Protein AF-A0AAU9K5T8-F1 (afdb_monomer_lite)

Foldseek 3Di:
DPVVVVVVVVVVVVVVVVVVVVVVVVVVVVVVVVVVVVVVVPPPPPDQDDQDALLNQQLVVQVVVQCVDPVRVPPDPVVSSVVSVVVVVVDDPVVSVVSRVVSVVSVVVVCVVCVPSPPCPVPPVVVVVVPPPPDDDDDPPDPPPPPPPDPDDDDDDDDDDDDDDDDD

pLDDT: mean 78.13, std 18.04, range [47.38, 98.44]

Sequence (168 aa):
MENGSISMMVELLQLTSKFFNDAAELIIQRRADSSIYLKNKKRRKIKTKRHKSGYQVFLKEKMSELKKIPEYSNSKMSTLSSLVSQEWSKVGEQEKEMYKQRAEKLKQEAEMQDPGGSKIEHSTSLLQLLEDNDTIEENSSENEKLVKIEANKDSSENGDQFIKEESD

InterPro domains:
  IPR009071 High mobility group box domain [PF00505] (48-113)
  IPR009071 High mobility group box domain [PS50118] (48-118)
  IPR009071 High mobility group box domain [SM00398] (47-119)
  IPR036910 High mobility group box domain superfamily [G3DSA:1.10.30.10] (36-123)
  IPR036910 High mobility group box domain superfamily [SSF47095] (49-112)

Organism: NCBI:txid1481888

Secondary structure (DSSP, 8-state):
--HHHHHHHHHHHHHHHHHHHHHHHHHHHHHHHHHHHHHHTT----PPPPPPPHHHHHHHHHHHHHHHSHHHHTS-HHHHHHHHHHHHHHS-HHHHHHHHHHHHHHHHHHHHH-TTTT---TTSHHHHTTSSTT------SSTTS-SSS-S-----------------

Structure (mmCIF, N/CA/C/O backbone):
data_AF-A0AAU9K5T8-F1
#
_entry.id   AF-A0AAU9K5T8-F1
#
loop_
_atom_site.group_PDB
_atom_site.id
_atom_site.type_symbol
_atom_site.label_atom_id
_atom_site.label_alt_id
_atom_site.label_comp_id
_atom_site.label_asym_id
_atom_site.label_entity_id
_atom_site.label_seq_id
_atom_site.pdbx_PDB_ins_code
_atom_site.Cartn_x
_atom_site.Cartn_y
_atom_site.Cartn_z
_atom_site.occupancy
_atom_site.B_iso_or_equiv
_atom_site.auth_seq_id
_atom_site.auth_comp_id
_atom_site.auth_asym_id
_atom_site.auth_atom_id
_atom_site.pdbx_PDB_model_num
ATOM 1 N N . MET A 1 1 ? 63.296 -7.562 -54.527 1.00 61.66 1 MET A N 1
ATOM 2 C CA . MET A 1 1 ? 62.504 -8.336 -53.541 1.00 61.66 1 MET A CA 1
ATOM 3 C C . MET A 1 1 ? 61.510 -7.451 -52.768 1.00 61.66 1 MET A C 1
ATOM 5 O O . MET A 1 1 ? 61.083 -7.825 -51.687 1.00 61.66 1 MET A O 1
ATOM 9 N N . GLU A 1 2 ? 61.077 -6.307 -53.310 1.00 70.12 2 GLU A N 1
ATOM 10 C CA . GLU A 1 2 ? 60.316 -5.306 -52.534 1.00 70.12 2 GLU A CA 1
ATOM 11 C C . GLU A 1 2 ? 58.787 -5.481 -52.617 1.00 70.12 2 GLU A C 1
ATOM 13 O O . GLU A 1 2 ? 58.072 -5.142 -51.678 1.00 70.12 2 GLU A O 1
ATOM 18 N N . ASN A 1 3 ? 58.278 -6.121 -53.677 1.00 78.62 3 ASN A N 1
ATOM 19 C CA . ASN A 1 3 ? 56.833 -6.285 -53.902 1.00 78.62 3 ASN A CA 1
ATOM 20 C C . ASN A 1 3 ? 56.135 -7.185 -52.861 1.00 78.62 3 ASN A C 1
ATOM 22 O O . ASN A 1 3 ? 54.938 -7.039 -52.628 1.00 78.62 3 ASN A O 1
ATOM 26 N N . GLY A 1 4 ? 56.869 -8.094 -52.208 1.00 82.81 4 GLY A N 1
ATOM 27 C CA . GLY A 1 4 ? 56.300 -8.994 -51.196 1.00 82.81 4 GLY A CA 1
ATOM 28 C C . GLY A 1 4 ? 55.928 -8.290 -49.886 1.00 82.81 4 GLY A C 1
ATOM 29 O O . GLY A 1 4 ? 54.967 -8.680 -49.229 1.00 82.81 4 GLY A O 1
ATOM 30 N N . SER A 1 5 ? 56.646 -7.221 -49.529 1.00 86.25 5 SER A N 1
ATOM 31 C CA . SER A 1 5 ? 56.412 -6.479 -48.281 1.00 86.25 5 SER A CA 1
ATOM 32 C C . SER A 1 5 ? 55.106 -5.676 -48.330 1.00 86.25 5 SER A C 1
ATOM 34 O O . SER A 1 5 ? 54.331 -5.664 -47.375 1.00 86.25 5 SER A O 1
ATOM 36 N N . ILE A 1 6 ? 54.809 -5.072 -49.487 1.00 86.12 6 ILE A N 1
ATOM 37 C CA . ILE A 1 6 ? 53.579 -4.296 -49.699 1.00 86.12 6 ILE A CA 1
ATOM 38 C C . ILE A 1 6 ? 52.349 -5.214 -49.670 1.00 86.12 6 ILE A C 1
ATOM 40 O O . ILE A 1 6 ? 51.351 -4.867 -49.043 1.00 86.12 6 ILE A O 1
ATOM 44 N N . SER A 1 7 ? 52.432 -6.405 -50.277 1.00 88.19 7 SER A N 1
ATOM 45 C CA . SER A 1 7 ? 51.330 -7.381 -50.272 1.00 88.19 7 SER A CA 1
ATOM 46 C C . SER A 1 7 ? 50.958 -7.817 -48.852 1.00 88.19 7 SER A C 1
ATOM 48 O O . SER A 1 7 ? 49.783 -7.794 -48.493 1.00 88.19 7 SER A O 1
ATOM 50 N N . MET A 1 8 ? 51.954 -8.125 -48.012 1.00 86.88 8 MET A N 1
ATOM 51 C CA . MET A 1 8 ? 51.707 -8.515 -46.618 1.00 86.88 8 MET A CA 1
ATOM 52 C C . MET A 1 8 ? 51.077 -7.385 -45.795 1.00 86.88 8 MET A C 1
ATOM 54 O O . MET A 1 8 ? 50.177 -7.641 -45.002 1.00 86.88 8 MET A O 1
ATOM 58 N N . MET A 1 9 ? 51.491 -6.129 -45.999 1.00 87.69 9 MET A N 1
ATOM 59 C CA . MET A 1 9 ? 50.898 -4.974 -45.307 1.00 87.69 9 MET A CA 1
ATOM 60 C C . MET A 1 9 ? 49.429 -4.755 -45.700 1.00 87.69 9 MET A C 1
ATOM 62 O O . MET A 1 9 ? 48.605 -4.429 -44.845 1.00 87.69 9 MET A O 1
ATOM 66 N N . VAL A 1 10 ? 49.082 -4.972 -46.973 1.00 88.88 10 VAL A N 1
ATOM 67 C CA . VAL A 1 10 ? 47.695 -4.871 -47.457 1.00 88.88 10 VAL A CA 1
ATOM 68 C C . VAL A 1 10 ? 46.824 -5.982 -46.864 1.00 88.88 10 VAL A C 1
ATOM 70 O O . VAL A 1 10 ? 45.730 -5.693 -46.382 1.00 88.88 10 VAL A O 1
ATOM 73 N N . GLU A 1 11 ? 47.313 -7.223 -46.817 1.00 87.50 11 GLU A N 1
ATOM 74 C CA . GLU A 1 11 ? 46.598 -8.340 -46.181 1.00 87.50 11 GLU A CA 1
ATOM 75 C C . GLU A 1 11 ? 46.379 -8.103 -44.678 1.00 87.50 11 GLU A C 1
ATOM 77 O O . GLU A 1 11 ? 45.299 -8.376 -44.153 1.00 87.50 11 GLU A O 1
ATOM 82 N N . LEU A 1 12 ? 47.360 -7.518 -43.984 1.00 87.88 12 LEU A N 1
ATOM 83 C CA . LEU A 1 12 ? 47.267 -7.207 -42.553 1.00 87.88 12 LEU A CA 1
ATOM 84 C C . LEU A 1 12 ? 46.252 -6.082 -42.271 1.00 87.88 12 LEU A C 1
ATOM 86 O O . LEU A 1 12 ? 45.494 -6.146 -41.298 1.00 87.88 12 LEU A O 1
ATOM 90 N N . LEU A 1 13 ? 46.165 -5.082 -43.153 1.00 87.62 13 LEU A N 1
ATOM 91 C CA . LEU A 1 13 ? 45.135 -4.037 -43.089 1.00 87.62 13 LEU A CA 1
ATOM 92 C C . LEU A 1 13 ? 43.732 -4.591 -43.373 1.00 87.62 13 LEU A C 1
ATOM 94 O O . LEU A 1 13 ? 42.775 -4.240 -42.682 1.00 87.62 13 LEU A O 1
ATOM 98 N N . GLN A 1 14 ? 43.601 -5.497 -44.343 1.00 88.00 14 GLN A N 1
ATOM 99 C CA . GLN A 1 14 ? 42.327 -6.161 -44.635 1.00 88.00 14 GLN A CA 1
ATOM 100 C C . GLN A 1 14 ? 41.870 -7.046 -43.467 1.00 88.00 14 GLN A C 1
ATOM 102 O O . GLN A 1 14 ? 40.700 -7.009 -43.081 1.00 88.00 14 GLN A O 1
ATOM 107 N N . LEU A 1 15 ? 42.794 -7.794 -42.856 1.00 89.56 15 LEU A N 1
ATOM 108 C CA . LEU A 1 15 ? 42.498 -8.672 -41.726 1.00 89.56 15 LEU A CA 1
ATOM 109 C C . LEU A 1 15 ? 42.079 -7.884 -40.479 1.00 89.56 15 LEU A C 1
ATOM 111 O O . LEU A 1 15 ? 41.106 -8.246 -39.816 1.00 89.56 15 LEU A O 1
ATOM 115 N N . THR A 1 16 ? 42.772 -6.783 -40.180 1.00 87.06 16 THR A N 1
ATOM 116 C CA . THR A 1 16 ? 42.414 -5.918 -39.045 1.00 87.06 16 THR A CA 1
ATOM 117 C C . THR A 1 16 ? 41.079 -5.214 -39.275 1.00 87.06 16 THR A C 1
ATOM 119 O O . THR A 1 16 ? 40.248 -5.206 -38.370 1.00 87.06 16 THR A O 1
ATOM 122 N N . SER A 1 17 ? 40.806 -4.712 -40.487 1.00 86.62 17 SER A N 1
ATOM 123 C CA . SER A 1 17 ? 39.507 -4.113 -40.823 1.00 86.62 17 SER A CA 1
ATOM 124 C C . SER A 1 17 ? 38.348 -5.098 -40.635 1.00 86.62 17 SER A C 1
ATOM 126 O O . SER A 1 17 ? 37.340 -4.743 -40.021 1.00 86.62 17 SER A O 1
ATOM 128 N N . LYS A 1 18 ? 38.510 -6.353 -41.077 1.00 86.44 18 LYS A N 1
ATOM 129 C CA . LYS A 1 18 ? 37.494 -7.395 -40.881 1.00 86.44 18 LYS A CA 1
ATOM 130 C C . LYS A 1 18 ? 37.234 -7.667 -39.396 1.00 86.44 18 LYS A C 1
ATOM 132 O O . LYS A 1 18 ? 36.082 -7.696 -38.979 1.00 86.44 18 LYS A O 1
ATOM 137 N N . PHE A 1 19 ? 38.292 -7.775 -38.589 1.00 89.56 19 PHE A N 1
ATOM 138 C CA . PHE A 1 19 ? 38.164 -7.989 -37.145 1.00 89.56 19 PHE A CA 1
ATOM 139 C C . PHE A 1 19 ? 37.405 -6.851 -36.440 1.00 89.56 19 PHE A C 1
ATOM 141 O O . PHE A 1 19 ? 36.563 -7.109 -35.579 1.00 89.56 19 PHE A O 1
ATOM 148 N N . PHE A 1 20 ? 37.663 -5.592 -36.815 1.00 84.38 20 PHE A N 1
ATOM 149 C CA . PHE A 1 20 ? 36.950 -4.448 -36.238 1.00 84.38 20 PHE A CA 1
ATOM 150 C C . PHE A 1 20 ? 35.466 -4.412 -36.629 1.00 84.38 20 PHE A C 1
ATOM 152 O O . PHE A 1 20 ? 34.631 -4.092 -35.781 1.00 84.38 20 PHE A O 1
ATOM 159 N N . ASN A 1 21 ? 35.128 -4.776 -37.868 1.00 86.12 21 ASN A N 1
ATOM 160 C CA . ASN A 1 21 ? 33.738 -4.828 -38.325 1.00 86.12 21 ASN A CA 1
ATOM 161 C C . ASN A 1 21 ? 32.949 -5.945 -37.621 1.00 86.12 21 ASN A C 1
ATOM 163 O O . ASN A 1 21 ? 31.871 -5.677 -37.089 1.00 86.12 21 ASN A O 1
ATOM 167 N N . ASP A 1 22 ? 33.521 -7.149 -37.508 1.00 85.62 22 ASP A N 1
ATOM 168 C CA . ASP A 1 22 ? 32.887 -8.283 -36.818 1.00 85.62 22 ASP A CA 1
ATOM 169 C C . ASP A 1 22 ? 32.640 -7.967 -35.326 1.00 85.62 22 ASP A C 1
ATOM 171 O O . ASP A 1 22 ? 31.584 -8.273 -34.765 1.00 85.62 22 ASP A O 1
ATOM 175 N N . ALA A 1 23 ? 33.591 -7.289 -34.669 1.00 87.38 23 ALA A N 1
ATOM 176 C CA . ALA A 1 23 ? 33.436 -6.855 -33.280 1.00 87.38 23 ALA A CA 1
ATOM 177 C C . ALA A 1 23 ? 32.338 -5.786 -33.114 1.00 87.38 23 ALA A C 1
ATOM 179 O O . ALA A 1 23 ? 31.591 -5.814 -32.130 1.00 87.38 23 ALA A O 1
ATOM 180 N N . ALA A 1 24 ? 32.218 -4.854 -34.065 1.00 86.06 24 ALA A N 1
ATOM 181 C CA . ALA A 1 24 ? 31.174 -3.834 -34.054 1.00 86.06 24 ALA A CA 1
ATOM 182 C C . ALA A 1 24 ? 29.776 -4.448 -34.246 1.00 86.06 24 ALA A C 1
ATOM 184 O O . ALA A 1 24 ? 28.859 -4.107 -33.492 1.00 86.06 24 ALA A O 1
ATOM 185 N N . GLU A 1 25 ? 29.621 -5.397 -35.176 1.00 82.62 25 GLU A N 1
ATOM 186 C CA . GLU A 1 25 ? 28.361 -6.125 -35.376 1.00 82.62 25 GLU A CA 1
ATOM 187 C C . GLU A 1 25 ? 27.945 -6.894 -34.118 1.00 82.62 25 GLU A C 1
ATOM 189 O O . GLU A 1 25 ? 26.802 -6.769 -33.667 1.00 82.62 25 GLU A O 1
ATOM 194 N N . LEU A 1 26 ? 28.884 -7.588 -33.464 1.00 86.94 26 LEU A N 1
ATOM 195 C CA . LEU A 1 26 ? 28.611 -8.315 -32.222 1.00 86.94 26 LEU A CA 1
ATOM 196 C C . LEU A 1 26 ? 28.105 -7.383 -31.100 1.00 86.94 26 LEU A C 1
ATOM 198 O O . LEU A 1 26 ? 27.200 -7.740 -30.339 1.00 86.94 26 LEU A O 1
ATOM 202 N N . ILE A 1 27 ? 28.662 -6.170 -30.988 1.00 82.25 27 ILE A N 1
ATOM 203 C CA . ILE A 1 27 ? 28.234 -5.168 -29.997 1.00 82.25 27 ILE A CA 1
ATOM 204 C C . ILE A 1 27 ? 26.827 -4.644 -30.314 1.00 82.25 27 ILE A C 1
ATOM 206 O O . ILE A 1 27 ? 26.012 -4.483 -29.397 1.00 82.25 27 ILE A O 1
ATOM 210 N N . ILE A 1 28 ? 26.525 -4.386 -31.589 1.00 80.19 28 ILE A N 1
ATOM 211 C CA . ILE A 1 28 ? 25.204 -3.919 -32.035 1.00 80.19 28 ILE A CA 1
ATOM 212 C C . ILE A 1 28 ? 24.147 -4.996 -31.772 1.00 80.19 28 ILE A C 1
ATOM 214 O O . ILE A 1 28 ? 23.104 -4.701 -31.182 1.00 80.19 28 ILE A O 1
ATOM 218 N N . GLN A 1 29 ? 24.441 -6.252 -32.105 1.00 77.06 29 GLN A N 1
ATOM 219 C CA . GLN A 1 29 ? 23.526 -7.374 -31.917 1.00 77.06 29 GLN A CA 1
ATOM 220 C C . GLN A 1 29 ? 23.244 -7.631 -30.430 1.00 77.06 29 GLN A C 1
ATOM 222 O O . GLN A 1 29 ? 22.090 -7.732 -30.016 1.00 77.06 29 GLN A O 1
ATOM 227 N N . ARG A 1 30 ? 24.273 -7.562 -29.574 1.00 76.12 30 ARG A N 1
ATOM 228 C CA . ARG A 1 30 ? 24.108 -7.700 -28.117 1.00 76.12 30 ARG A CA 1
ATOM 229 C C . ARG A 1 30 ? 23.262 -6.579 -27.501 1.00 76.12 30 ARG A C 1
ATOM 231 O O . ARG A 1 30 ? 22.537 -6.815 -26.530 1.00 76.12 30 ARG A O 1
ATOM 238 N N . ARG A 1 31 ? 23.321 -5.358 -28.050 1.00 70.25 31 ARG A N 1
ATOM 239 C CA . ARG A 1 31 ? 22.440 -4.244 -27.646 1.00 70.25 31 ARG A CA 1
ATOM 240 C C . ARG A 1 31 ? 21.000 -4.455 -28.121 1.00 70.25 31 ARG A C 1
ATOM 242 O O . ARG A 1 31 ? 20.079 -4.178 -27.349 1.00 70.25 31 ARG A O 1
ATOM 249 N N . ALA A 1 32 ? 20.802 -4.966 -29.336 1.00 71.25 32 ALA A N 1
ATOM 250 C CA . ALA A 1 32 ? 19.478 -5.281 -29.871 1.00 71.25 32 ALA A CA 1
ATOM 251 C C . ALA A 1 32 ? 18.781 -6.382 -29.050 1.00 71.25 32 ALA A C 1
ATOM 253 O O . ALA A 1 32 ? 17.654 -6.184 -28.589 1.00 71.25 32 ALA A O 1
ATOM 254 N N . ASP A 1 33 ? 19.485 -7.471 -28.742 1.00 72.00 33 ASP A N 1
ATOM 255 C CA . ASP A 1 33 ? 18.936 -8.597 -27.977 1.00 72.00 33 ASP A CA 1
ATOM 256 C C . ASP A 1 33 ? 18.636 -8.217 -26.519 1.00 72.00 33 ASP A C 1
ATOM 258 O O . ASP A 1 33 ? 17.592 -8.573 -25.964 1.00 72.00 33 ASP A O 1
ATOM 262 N N . SER A 1 34 ? 19.502 -7.403 -25.902 1.00 71.12 34 SER A N 1
ATOM 263 C CA . SER A 1 34 ? 19.264 -6.856 -24.560 1.00 71.12 34 SER A CA 1
ATOM 264 C C . SER A 1 34 ? 18.039 -5.932 -24.529 1.00 71.12 34 SER A C 1
ATOM 266 O O . SER A 1 34 ? 17.221 -6.001 -23.608 1.00 71.12 34 SER A O 1
ATOM 268 N N . SER A 1 35 ? 17.844 -5.115 -25.569 1.00 70.19 35 SER A N 1
ATOM 269 C CA . SER A 1 35 ? 16.665 -4.250 -25.709 1.00 70.19 35 SER A CA 1
ATOM 270 C C . SER A 1 35 ? 15.370 -5.061 -25.820 1.00 70.19 35 SER A C 1
ATOM 272 O O . SER A 1 35 ? 14.380 -4.742 -25.155 1.00 70.19 35 SER A O 1
ATOM 274 N N . ILE A 1 36 ? 15.378 -6.159 -26.584 1.00 61.72 36 ILE A N 1
ATOM 275 C CA . ILE A 1 36 ? 14.226 -7.065 -26.717 1.00 61.72 36 ILE A CA 1
ATOM 276 C C . ILE A 1 36 ? 13.919 -7.755 -25.377 1.00 61.72 36 ILE A C 1
ATOM 278 O O . ILE A 1 36 ? 12.763 -7.780 -24.939 1.00 61.72 36 ILE A O 1
ATOM 282 N N . TYR A 1 37 ? 14.941 -8.232 -24.660 1.00 60.59 37 TYR A N 1
ATOM 283 C CA . TYR A 1 37 ? 14.767 -8.863 -23.348 1.00 60.59 37 TYR A CA 1
ATOM 284 C C . TYR A 1 37 ? 14.208 -7.890 -22.293 1.00 60.59 37 TYR A C 1
ATOM 286 O O . TYR A 1 37 ? 13.316 -8.235 -21.509 1.00 60.59 37 TYR A O 1
ATOM 294 N N . LEU A 1 38 ? 14.666 -6.634 -22.301 1.00 60.09 38 LEU A N 1
ATOM 295 C CA . LEU A 1 38 ? 14.177 -5.596 -21.391 1.00 60.09 38 LEU A CA 1
ATOM 296 C C . LEU A 1 38 ? 12.736 -5.162 -21.699 1.00 60.09 38 LEU A C 1
ATOM 298 O O . LEU A 1 38 ? 11.986 -4.860 -20.765 1.00 60.09 38 LEU A O 1
ATOM 302 N N . LYS A 1 39 ? 12.319 -5.170 -22.971 1.00 59.94 39 LYS A N 1
ATOM 303 C CA . LYS A 1 39 ? 10.934 -4.868 -23.374 1.00 59.94 39 LYS A CA 1
ATOM 304 C C . LYS A 1 39 ? 9.957 -5.956 -22.916 1.00 59.94 39 LYS A C 1
ATOM 306 O O . LYS A 1 39 ? 8.890 -5.635 -22.391 1.00 59.94 39 LYS A O 1
ATOM 311 N N . ASN A 1 40 ? 10.352 -7.226 -22.987 1.00 57.50 40 ASN A N 1
ATOM 312 C CA . ASN A 1 40 ? 9.498 -8.340 -22.561 1.00 57.50 40 ASN A CA 1
ATOM 313 C C . ASN A 1 40 ? 9.376 -8.466 -21.031 1.00 57.50 40 ASN A C 1
ATOM 315 O O . ASN A 1 40 ? 8.330 -8.875 -20.526 1.00 57.50 40 ASN A O 1
ATOM 319 N N . LYS A 1 41 ? 10.378 -8.020 -20.262 1.00 58.22 41 LYS A N 1
ATOM 320 C CA . LYS A 1 41 ? 10.342 -8.045 -18.785 1.00 58.22 41 LYS A CA 1
ATOM 321 C C . LYS A 1 41 ? 9.336 -7.057 -18.162 1.00 58.22 41 LYS A C 1
ATOM 323 O O . LYS A 1 41 ? 8.986 -7.202 -16.989 1.00 58.22 41 LYS A O 1
ATOM 328 N N . LYS A 1 42 ? 8.851 -6.056 -18.911 1.00 57.88 42 LYS A N 1
ATOM 329 C CA . LYS A 1 42 ? 7.967 -4.992 -18.387 1.00 57.88 42 LYS A CA 1
ATOM 330 C C . LYS A 1 42 ? 6.467 -5.262 -18.522 1.00 57.88 42 LYS A C 1
ATOM 332 O O . LYS A 1 42 ? 5.683 -4.522 -17.935 1.00 57.88 42 LYS A O 1
ATOM 337 N N . ARG A 1 43 ? 6.043 -6.349 -19.174 1.00 62.84 43 ARG A N 1
ATOM 338 C CA . ARG A 1 43 ? 4.632 -6.780 -19.167 1.00 62.84 43 ARG A CA 1
ATOM 339 C C . ARG A 1 43 ? 4.294 -7.500 -17.858 1.00 62.84 43 ARG A C 1
ATOM 341 O O . ARG A 1 43 ? 3.955 -8.681 -17.837 1.00 62.84 43 ARG A O 1
ATOM 348 N N . ARG A 1 44 ? 4.411 -6.798 -16.726 1.00 66.38 44 ARG A N 1
ATOM 349 C CA . ARG A 1 44 ? 3.820 -7.281 -15.474 1.00 66.38 44 ARG A CA 1
ATOM 350 C C . ARG A 1 44 ? 2.315 -7.300 -15.701 1.00 66.38 44 ARG A C 1
ATOM 352 O O . ARG A 1 44 ? 1.727 -6.243 -15.897 1.00 66.38 44 ARG A O 1
ATOM 359 N N . LYS A 1 45 ? 1.721 -8.498 -15.709 1.00 71.69 45 LYS A N 1
ATOM 360 C CA . LYS A 1 45 ? 0.265 -8.680 -15.746 1.00 71.69 45 LYS A CA 1
ATOM 361 C C . LYS A 1 45 ? -0.344 -7.704 -14.743 1.00 71.69 45 LYS A C 1
ATOM 363 O O . LYS A 1 45 ? 0.042 -7.738 -13.569 1.00 71.69 45 LYS A O 1
ATOM 368 N N . ILE A 1 46 ? -1.205 -6.806 -15.216 1.00 73.62 46 ILE A N 1
ATOM 369 C CA . ILE A 1 46 ? -1.886 -5.851 -14.348 1.00 73.62 46 ILE A CA 1
ATOM 370 C C . ILE A 1 46 ? -2.687 -6.696 -13.362 1.00 73.62 46 ILE A C 1
ATOM 372 O O . ILE A 1 46 ? -3.579 -7.448 -13.747 1.00 73.62 46 ILE A O 1
ATOM 376 N N . LYS A 1 47 ? -2.276 -6.675 -12.094 1.00 76.25 47 LYS A N 1
ATOM 377 C CA . LYS A 1 47 ? -2.953 -7.444 -11.054 1.00 76.25 47 LYS A CA 1
ATOM 378 C C . LYS A 1 47 ? -4.233 -6.700 -10.712 1.00 76.25 47 LYS A C 1
ATOM 380 O O . LYS A 1 47 ? -4.174 -5.510 -10.400 1.00 76.25 47 LYS A O 1
ATOM 385 N N . THR A 1 48 ? -5.359 -7.404 -10.755 1.00 79.31 48 THR A N 1
ATOM 386 C CA . THR A 1 48 ? -6.628 -6.876 -10.256 1.00 79.31 48 THR A CA 1
ATOM 387 C C . THR A 1 48 ? -6.440 -6.422 -8.809 1.00 79.31 48 THR A C 1
ATOM 389 O O . THR A 1 48 ? -5.747 -7.066 -8.008 1.00 79.31 48 THR A O 1
ATOM 392 N N . LYS A 1 49 ? -6.982 -5.246 -8.482 1.00 86.00 49 LYS A N 1
ATOM 393 C CA . LYS A 1 49 ? -6.910 -4.714 -7.120 1.00 86.00 49 LYS A CA 1
ATOM 394 C C . LYS A 1 49 ? -7.737 -5.638 -6.227 1.00 86.00 49 LYS A C 1
ATOM 396 O O . LYS A 1 49 ? -8.906 -5.875 -6.499 1.00 86.00 49 LYS A O 1
ATOM 401 N N . ARG A 1 50 ? -7.127 -6.178 -5.171 1.00 89.81 50 ARG A N 1
ATOM 402 C CA . ARG A 1 50 ? -7.849 -6.999 -4.190 1.00 89.81 50 ARG A CA 1
ATOM 403 C C . ARG A 1 50 ? -8.848 -6.130 -3.427 1.00 89.81 50 ARG A C 1
ATOM 405 O O . ARG A 1 50 ? -8.521 -4.992 -3.081 1.00 89.81 50 ARG A O 1
ATOM 412 N N . HIS A 1 51 ? -10.021 -6.684 -3.129 1.00 93.19 51 HIS A N 1
ATOM 413 C CA . HIS A 1 51 ? -10.989 -6.036 -2.249 1.00 93.19 51 HIS A CA 1
ATOM 414 C C . HIS A 1 51 ? -10.399 -5.840 -0.853 1.00 93.19 51 HIS A C 1
ATOM 416 O O . HIS A 1 51 ? -9.542 -6.610 -0.405 1.00 93.19 51 HIS A O 1
ATOM 422 N N . LYS A 1 52 ? -10.846 -4.780 -0.179 1.00 95.81 52 LYS A N 1
ATOM 423 C CA . LYS A 1 52 ? -10.350 -4.444 1.151 1.00 95.81 52 LYS A CA 1
ATOM 424 C C . LYS A 1 52 ? -10.989 -5.352 2.193 1.00 95.81 52 LYS A C 1
ATOM 426 O O . LYS A 1 52 ? -12.190 -5.572 2.145 1.00 95.81 52 LYS A O 1
ATOM 431 N N . SER A 1 53 ? -10.198 -5.848 3.139 1.00 98.00 53 SER A N 1
ATOM 432 C CA . SER A 1 53 ? -10.725 -6.546 4.323 1.00 98.00 53 SER A CA 1
ATOM 433 C C . SER A 1 53 ? -11.188 -5.556 5.398 1.00 98.00 53 SER A C 1
ATOM 435 O O . SER A 1 53 ? -10.780 -4.393 5.379 1.00 98.00 53 SER A O 1
ATOM 437 N N . GLY A 1 54 ? -11.975 -6.018 6.378 1.00 98.06 54 GLY A N 1
ATOM 438 C CA . GLY A 1 54 ? -12.415 -5.190 7.514 1.00 98.06 54 GLY A CA 1
ATOM 439 C C . GLY A 1 54 ? -11.254 -4.512 8.247 1.00 98.06 54 GLY A C 1
ATOM 440 O O . GLY A 1 54 ? -11.294 -3.309 8.491 1.00 98.06 54 GLY A O 1
ATOM 441 N N . TYR A 1 55 ? -10.152 -5.237 8.466 1.00 98.31 55 TYR A N 1
ATOM 442 C CA . TYR A 1 55 ? -8.938 -4.665 9.054 1.00 98.31 55 TYR A CA 1
ATOM 443 C C . TYR A 1 55 ? -8.344 -3.525 8.211 1.00 98.31 55 TYR A C 1
ATOM 445 O O . TYR A 1 55 ? -7.885 -2.527 8.753 1.00 98.31 55 TYR A O 1
ATOM 453 N N . GLN A 1 56 ? -8.365 -3.629 6.879 1.00 98.12 56 GLN A N 1
ATOM 454 C CA . GLN A 1 56 ? -7.854 -2.564 6.007 1.00 98.12 56 GLN A CA 1
ATOM 455 C C . GLN A 1 56 ? -8.748 -1.320 6.009 1.00 98.12 56 GLN A C 1
ATOM 457 O O . GLN A 1 56 ? -8.242 -0.214 5.806 1.00 98.12 56 GLN A O 1
ATOM 462 N N . VAL A 1 57 ? -10.055 -1.489 6.227 1.00 98.25 57 VAL A N 1
ATOM 463 C CA . VAL A 1 57 ? -10.987 -0.371 6.430 1.00 98.25 57 VAL A CA 1
ATOM 464 C C . VAL A 1 57 ? -10.668 0.328 7.752 1.00 98.25 57 VAL A C 1
ATOM 466 O O . VAL A 1 57 ? -10.372 1.521 7.732 1.00 98.25 57 VAL A O 1
ATOM 469 N N . PHE A 1 58 ? -10.596 -0.430 8.852 1.00 98.44 58 PHE A N 1
ATOM 470 C CA . PHE A 1 58 ? -10.196 0.073 10.172 1.00 98.44 58 PHE A CA 1
ATOM 471 C C . PHE A 1 58 ? -8.849 0.801 10.128 1.00 98.44 58 PHE A C 1
ATOM 473 O O . PHE A 1 58 ? -8.726 1.936 10.583 1.00 98.44 58 PHE A O 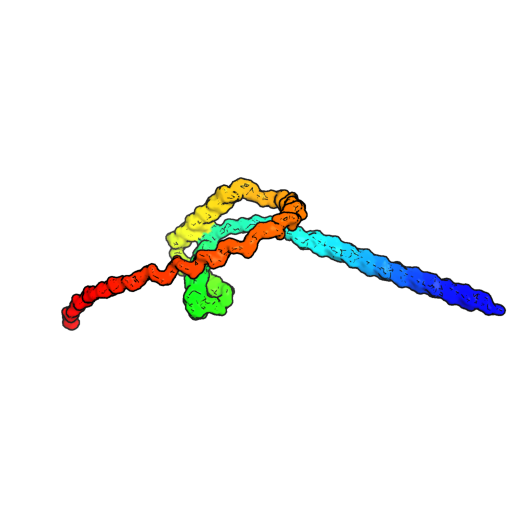1
ATOM 480 N N . LEU A 1 59 ? -7.844 0.185 9.498 1.00 98.00 59 LEU A N 1
ATOM 481 C CA . LEU A 1 59 ? -6.511 0.759 9.386 1.00 98.00 59 LEU A CA 1
ATOM 482 C C . LEU A 1 59 ? -6.528 2.093 8.648 1.00 98.00 59 LEU A C 1
ATOM 484 O O . LEU A 1 59 ? -5.834 3.014 9.061 1.00 98.00 59 LEU A O 1
ATOM 488 N N . LYS A 1 60 ? -7.315 2.229 7.575 1.00 97.62 60 LYS A N 1
ATOM 489 C CA . LYS A 1 60 ? -7.417 3.493 6.835 1.00 97.62 60 LYS A CA 1
ATOM 490 C C . LYS A 1 60 ? -8.030 4.602 7.698 1.00 97.62 60 LYS A C 1
ATOM 492 O O . LYS A 1 60 ? -7.526 5.723 7.657 1.00 97.62 60 LYS A O 1
ATOM 497 N N . GLU A 1 61 ? -9.083 4.289 8.452 1.00 97.75 61 GLU A N 1
ATOM 498 C CA . GLU A 1 61 ? -9.760 5.233 9.352 1.00 97.75 61 GLU A CA 1
ATOM 499 C C . GLU A 1 61 ? -8.810 5.680 10.475 1.00 97.75 61 GLU A C 1
ATOM 501 O O . GLU A 1 61 ? -8.461 6.861 10.551 1.00 97.75 61 GLU A O 1
ATOM 506 N N . LYS A 1 62 ? -8.249 4.734 11.236 1.00 97.94 62 LYS A N 1
ATOM 507 C CA . LYS A 1 62 ? -7.331 5.024 12.349 1.00 97.94 62 LYS A CA 1
ATOM 508 C C . LYS A 1 62 ? -6.038 5.705 11.928 1.00 97.94 62 LYS A C 1
ATOM 510 O O . LYS A 1 62 ? -5.583 6.634 12.586 1.00 97.94 62 LYS A O 1
ATOM 515 N N . MET A 1 63 ? -5.465 5.326 10.787 1.00 96.75 63 MET A N 1
ATOM 516 C CA . MET A 1 63 ? -4.300 6.030 10.244 1.00 96.75 63 MET A CA 1
ATOM 517 C C . MET A 1 63 ? -4.597 7.500 9.949 1.00 96.75 63 MET A C 1
ATOM 519 O O . MET A 1 63 ? -3.718 8.343 10.112 1.00 96.75 63 MET A O 1
ATOM 523 N N . SER A 1 64 ? -5.810 7.815 9.485 1.00 97.00 64 SER A N 1
ATOM 524 C CA . SER A 1 64 ? -6.201 9.199 9.213 1.00 97.00 64 SER A CA 1
ATOM 525 C C . SER A 1 64 ? -6.402 10.006 10.497 1.00 97.00 64 SER A C 1
ATOM 527 O O . SER A 1 64 ? -6.092 11.193 10.506 1.00 97.00 64 SER A O 1
ATOM 529 N N . GLU A 1 65 ? -6.846 9.366 11.580 1.00 97.44 65 GLU A N 1
ATOM 530 C CA . GLU A 1 65 ? -6.948 9.973 12.912 1.00 97.44 65 GLU A CA 1
ATOM 531 C C . GLU A 1 65 ? -5.561 10.241 13.500 1.00 97.44 65 GLU A C 1
ATOM 533 O O . GLU A 1 65 ? -5.257 11.375 13.860 1.00 97.44 65 GLU A O 1
ATOM 538 N N . LEU A 1 66 ? -4.676 9.240 13.495 1.00 97.19 66 LEU A N 1
ATOM 539 C CA . LEU A 1 66 ? -3.322 9.372 14.038 1.00 97.19 66 LEU A CA 1
ATOM 540 C C . LEU A 1 66 ? -2.513 10.452 13.320 1.00 97.19 66 LEU A C 1
ATOM 542 O O . LEU A 1 66 ? -1.808 11.221 13.960 1.00 97.19 66 LEU A O 1
ATOM 546 N N . LYS A 1 67 ? -2.645 10.570 11.996 1.00 96.12 67 LYS A N 1
ATOM 547 C CA . LYS A 1 67 ? -1.942 11.608 11.228 1.00 96.12 67 LYS A CA 1
ATOM 548 C C . LYS A 1 67 ? -2.394 13.035 11.542 1.00 96.12 67 LYS A C 1
ATOM 550 O O . LYS A 1 67 ? -1.639 13.961 11.266 1.00 96.12 67 LYS A O 1
ATOM 555 N N . LYS A 1 68 ? -3.600 13.228 12.088 1.00 97.31 68 LYS A N 1
ATOM 556 C CA . LYS A 1 68 ? -4.075 14.553 12.521 1.00 97.31 68 LYS A CA 1
ATOM 557 C C . LYS A 1 68 ? -3.424 14.992 13.832 1.00 97.31 68 LYS A C 1
ATOM 559 O O . LYS A 1 68 ? -3.379 16.185 14.108 1.00 97.31 68 LYS A O 1
ATOM 564 N N . ILE A 1 69 ? -2.920 14.049 14.625 1.00 97.75 69 ILE A N 1
ATOM 565 C CA . ILE A 1 69 ? -2.253 14.336 15.891 1.00 97.75 69 ILE A CA 1
ATOM 566 C C . ILE A 1 69 ? -0.822 14.819 15.583 1.00 97.75 69 ILE A C 1
ATOM 568 O O . ILE A 1 69 ? -0.064 14.080 14.946 1.00 97.75 69 ILE A O 1
ATOM 572 N N . PRO A 1 70 ? -0.411 16.024 16.030 1.00 97.81 70 PRO A N 1
ATOM 573 C CA . PRO A 1 70 ? 0.909 16.585 15.720 1.00 97.81 70 PRO A CA 1
ATOM 574 C C . PRO A 1 70 ? 2.082 15.676 16.113 1.00 97.81 70 PRO A C 1
ATOM 576 O O . PRO A 1 70 ? 3.067 15.594 15.381 1.00 97.81 70 PRO A O 1
ATOM 579 N N . GLU A 1 71 ? 1.945 14.936 17.215 1.00 97.69 71 GLU A N 1
ATOM 580 C CA . GLU A 1 71 ? 2.939 13.974 17.715 1.00 97.69 71 GLU A CA 1
ATOM 581 C C . GLU A 1 71 ? 3.242 12.855 16.706 1.00 97.69 71 GLU A C 1
ATOM 583 O O . GLU A 1 71 ? 4.385 12.422 16.550 1.00 97.69 71 GLU A O 1
ATOM 588 N N . TYR A 1 72 ? 2.219 12.406 15.978 1.00 96.25 72 TYR A N 1
ATOM 589 C CA . TYR A 1 72 ? 2.296 11.265 15.067 1.00 96.25 72 TYR A CA 1
ATOM 590 C C . TYR A 1 72 ? 2.339 11.671 13.590 1.00 96.25 72 TYR A C 1
ATOM 592 O O . TYR A 1 72 ? 2.641 10.830 12.742 1.00 96.25 72 TYR A O 1
ATOM 600 N N . SER A 1 73 ? 2.104 12.946 13.266 1.00 95.88 73 SER A N 1
ATOM 601 C CA . SER A 1 73 ? 2.076 13.461 11.888 1.00 95.88 73 SER A CA 1
ATOM 602 C C . SER A 1 73 ? 3.372 13.171 11.110 1.00 95.88 73 SER A C 1
ATOM 604 O O . SER A 1 73 ? 3.328 12.736 9.959 1.00 95.88 73 SER A O 1
ATOM 606 N N . ASN A 1 74 ? 4.531 13.290 11.772 1.00 96.75 74 ASN A N 1
ATOM 607 C CA . ASN A 1 74 ? 5.851 13.017 11.180 1.00 96.75 74 ASN A CA 1
ATOM 608 C C . ASN A 1 74 ? 6.349 11.573 11.389 1.00 96.75 74 ASN A C 1
ATOM 610 O O . ASN A 1 74 ? 7.477 11.235 11.017 1.00 96.75 74 ASN A O 1
ATOM 614 N N . SER A 1 75 ? 5.541 10.705 12.001 1.00 97.06 75 SER A N 1
ATOM 615 C CA . SER A 1 75 ? 5.941 9.324 12.270 1.00 97.06 75 SER A CA 1
ATOM 616 C C . SER A 1 75 ? 5.954 8.472 10.999 1.00 97.06 75 SER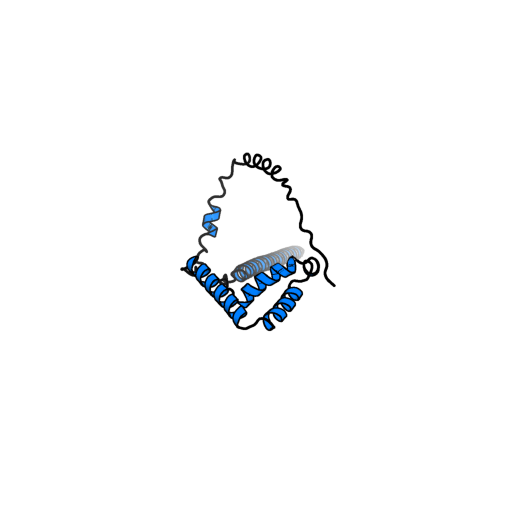 A C 1
ATOM 618 O O . SER A 1 75 ? 5.133 8.619 10.092 1.00 97.06 75 SER A O 1
ATOM 620 N N . LYS A 1 76 ? 6.879 7.505 10.942 1.00 97.75 76 LYS A N 1
ATOM 621 C CA . LYS A 1 76 ? 6.950 6.537 9.837 1.00 97.75 76 LYS A CA 1
ATOM 622 C C . LYS A 1 76 ? 5.677 5.687 9.784 1.00 97.75 76 LYS A C 1
ATOM 624 O O . LYS A 1 76 ? 5.182 5.227 10.812 1.00 97.75 76 LYS A O 1
ATOM 629 N N . MET A 1 77 ? 5.215 5.377 8.570 1.00 96.06 77 MET A N 1
ATOM 630 C CA . MET A 1 77 ? 4.018 4.551 8.343 1.00 96.06 77 MET A CA 1
ATOM 631 C C . MET A 1 77 ? 4.096 3.178 9.037 1.00 96.06 77 MET A C 1
ATOM 633 O O . MET A 1 77 ? 3.087 2.675 9.519 1.00 96.06 77 MET A O 1
ATOM 637 N N . SER A 1 78 ? 5.289 2.580 9.127 1.00 97.25 78 SER A N 1
ATOM 638 C CA . SER A 1 78 ? 5.505 1.309 9.833 1.00 97.25 78 SER A CA 1
ATOM 639 C C . SER A 1 78 ? 5.166 1.400 11.322 1.00 97.25 78 SER A C 1
ATOM 641 O O . SER A 1 78 ? 4.558 0.484 11.868 1.00 97.25 78 SER A O 1
ATOM 643 N N . THR A 1 79 ? 5.523 2.514 11.966 1.00 97.25 79 THR A N 1
ATOM 644 C CA . THR A 1 79 ? 5.263 2.755 13.390 1.00 97.25 79 THR A CA 1
ATOM 645 C C . THR A 1 79 ? 3.768 2.914 13.633 1.00 97.25 79 THR A C 1
ATOM 647 O O . THR A 1 79 ? 3.211 2.230 14.487 1.00 97.25 79 THR A O 1
ATOM 650 N N . LEU A 1 80 ? 3.101 3.730 12.810 1.00 97.69 80 LEU A N 1
ATOM 651 C CA . LEU A 1 80 ? 1.651 3.914 12.885 1.00 97.69 80 LEU A CA 1
ATOM 652 C C . LEU A 1 80 ? 0.903 2.597 12.635 1.00 97.69 80 LEU A C 1
ATOM 654 O O . LEU A 1 80 ? -0.036 2.269 13.349 1.00 97.69 80 LEU A O 1
ATOM 658 N N . SER A 1 81 ? 1.359 1.789 11.672 1.00 97.44 81 SER A N 1
ATOM 659 C CA . SER A 1 81 ? 0.737 0.495 11.372 1.00 97.44 81 SER A CA 1
ATOM 660 C C . SER A 1 81 ? 0.878 -0.495 12.520 1.00 97.44 81 SER A C 1
ATOM 662 O O . SER A 1 81 ? -0.040 -1.282 12.742 1.00 97.44 81 SER A O 1
ATOM 664 N N . SER A 1 82 ? 1.999 -0.468 13.243 1.00 98.25 82 SER A N 1
ATOM 665 C CA . SER A 1 82 ? 2.192 -1.289 14.441 1.00 98.25 82 SER A CA 1
ATOM 666 C C . SER A 1 82 ? 1.217 -0.882 15.549 1.00 98.25 82 SER A C 1
ATOM 668 O O . SER A 1 82 ? 0.530 -1.735 16.107 1.00 98.25 82 SER A O 1
ATOM 670 N N . LEU A 1 83 ? 1.074 0.425 15.794 1.00 98.00 83 LEU A N 1
ATOM 671 C CA . LEU A 1 83 ? 0.162 0.964 16.805 1.00 98.00 83 LEU A CA 1
ATOM 672 C C . LEU A 1 83 ? -1.303 0.603 16.507 1.00 98.00 83 LEU A C 1
ATOM 674 O O . LEU A 1 83 ? -2.001 0.073 17.367 1.00 98.00 83 LEU A O 1
ATOM 678 N N . VAL A 1 84 ? -1.734 0.772 15.256 1.00 98.25 84 VAL A N 1
ATOM 679 C CA . VAL A 1 84 ? -3.079 0.376 14.807 1.00 98.25 84 VAL A CA 1
ATOM 680 C C . VAL A 1 84 ? -3.290 -1.140 14.904 1.00 98.25 84 VAL A C 1
ATOM 682 O O . VAL A 1 84 ? -4.379 -1.588 15.256 1.00 98.25 84 VAL A O 1
ATOM 685 N N . SER A 1 85 ? -2.261 -1.953 14.637 1.00 98.19 85 SER A N 1
ATOM 686 C CA . SER A 1 85 ? -2.353 -3.416 14.791 1.00 98.19 85 SER A CA 1
ATOM 687 C C . SER A 1 85 ? -2.590 -3.814 16.252 1.00 98.19 85 SER A C 1
ATOM 689 O O . SER A 1 85 ? -3.381 -4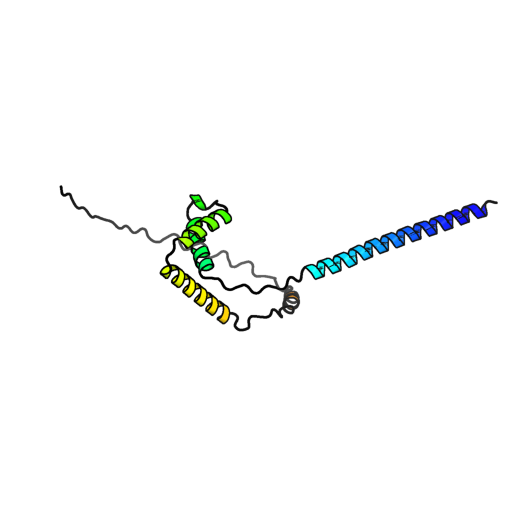.716 16.530 1.00 98.19 85 SER A O 1
ATOM 691 N N . GLN A 1 86 ? -1.933 -3.126 17.192 1.00 98.31 86 GLN A N 1
ATOM 692 C CA . GLN A 1 86 ? -2.158 -3.322 18.625 1.00 98.31 86 GLN A CA 1
ATOM 693 C C . GLN A 1 86 ? -3.566 -2.879 19.034 1.00 98.31 86 GLN A C 1
ATOM 695 O O . GLN A 1 86 ? -4.223 -3.587 19.793 1.00 98.31 86 GLN A O 1
ATOM 700 N N . GLU A 1 87 ? -4.060 -1.757 18.514 1.00 98.00 87 GLU A N 1
ATOM 701 C CA . GLU A 1 87 ? -5.431 -1.300 18.764 1.00 98.00 87 GLU A CA 1
ATOM 702 C C . GLU A 1 87 ? -6.455 -2.322 18.251 1.00 98.00 87 GLU A C 1
ATOM 704 O O . GLU A 1 87 ? -7.319 -2.751 19.007 1.00 98.00 87 GLU A O 1
ATOM 709 N N . TRP A 1 88 ? -6.284 -2.835 17.028 1.00 98.31 88 TRP A N 1
ATOM 710 C CA . TRP A 1 88 ? -7.157 -3.862 16.446 1.00 98.31 88 TRP A CA 1
ATOM 711 C C . TRP A 1 88 ? -7.245 -5.146 17.283 1.00 98.31 88 TRP A C 1
ATOM 713 O O . TRP A 1 88 ? -8.282 -5.811 17.314 1.00 98.31 88 TRP A O 1
ATOM 723 N N . SER A 1 89 ? -6.167 -5.507 17.984 1.00 98.38 89 SER A N 1
ATOM 724 C CA . SER A 1 89 ? -6.173 -6.665 18.885 1.00 98.38 89 SER A CA 1
ATOM 725 C C . SER A 1 89 ? -7.059 -6.458 20.120 1.00 98.38 89 SER A C 1
ATOM 727 O O . SER A 1 89 ? -7.598 -7.430 20.642 1.00 98.38 89 SER A O 1
ATOM 729 N N . LYS A 1 90 ? -7.254 -5.200 20.538 1.00 98.25 90 LYS A N 1
ATOM 730 C CA . LYS A 1 90 ? -8.079 -4.796 21.688 1.00 98.25 90 LYS A CA 1
ATOM 731 C C . LYS A 1 90 ? -9.545 -4.558 21.318 1.00 98.25 90 LYS A C 1
ATOM 733 O O . LYS A 1 90 ? -10.402 -4.624 22.191 1.00 98.25 90 LYS A O 1
ATOM 738 N N . VAL A 1 91 ? -9.824 -4.291 20.041 1.00 97.75 91 VAL A N 1
ATOM 739 C CA . VAL A 1 91 ? -11.183 -4.128 19.504 1.00 97.75 91 VAL A CA 1
ATOM 740 C C . VAL A 1 91 ? -11.985 -5.418 19.720 1.00 97.75 91 VAL A C 1
ATOM 742 O O . VAL A 1 91 ? -11.523 -6.520 19.394 1.00 97.75 91 VAL A O 1
ATOM 745 N N . GLY A 1 92 ? -13.195 -5.280 20.266 1.00 98.38 92 GLY A N 1
ATOM 746 C CA . GLY A 1 92 ? -14.109 -6.394 20.518 1.00 98.38 92 GLY A CA 1
ATOM 747 C C . GLY A 1 92 ? -14.706 -6.978 19.234 1.00 98.38 92 GLY A C 1
ATOM 748 O O . GLY A 1 92 ? -14.715 -6.339 18.183 1.00 98.38 92 GLY A O 1
ATOM 749 N N . GLU A 1 93 ? -15.242 -8.197 19.308 1.00 98.19 93 GLU A N 1
ATOM 750 C CA . GLU A 1 93 ? -15.770 -8.896 18.124 1.00 98.19 93 GLU A CA 1
ATOM 751 C C . GLU A 1 93 ? -16.926 -8.136 17.450 1.00 98.19 93 GLU A C 1
ATOM 753 O O . GLU A 1 93 ? -17.018 -8.101 16.226 1.00 98.19 93 GLU A O 1
ATOM 758 N N . GLN A 1 94 ? -17.766 -7.454 18.238 1.00 97.94 94 GLN A N 1
ATOM 759 C CA . GLN A 1 94 ? -18.883 -6.655 17.722 1.00 97.94 94 GLN A CA 1
ATOM 760 C C . GLN A 1 94 ? -18.409 -5.518 16.804 1.00 97.94 94 GLN A C 1
ATOM 762 O O . GLN A 1 94 ? -18.920 -5.364 15.696 1.00 97.94 94 GLN A O 1
ATOM 767 N N . GLU A 1 95 ? -17.394 -4.757 17.218 1.00 97.88 95 GLU A N 1
ATOM 768 C CA . GLU A 1 95 ? -16.816 -3.698 16.384 1.00 97.88 95 GLU A CA 1
ATOM 769 C C . GLU A 1 95 ? -16.108 -4.278 15.156 1.00 97.88 95 GLU A C 1
ATOM 771 O O . GLU A 1 95 ? -16.248 -3.746 14.052 1.00 97.88 95 GLU A O 1
ATOM 776 N N . LYS A 1 96 ? -15.388 -5.399 15.305 1.00 98.31 96 LYS A N 1
ATOM 777 C CA . LYS A 1 96 ? -14.755 -6.080 14.163 1.00 98.31 96 LYS A CA 1
ATOM 778 C C . LYS A 1 96 ? -15.782 -6.481 13.106 1.00 98.31 96 LYS A C 1
ATOM 780 O O . LYS A 1 96 ? -15.525 -6.288 11.913 1.00 98.31 96 LYS A O 1
ATOM 785 N N . GLU A 1 97 ? -16.949 -6.971 13.524 1.00 98.38 97 GLU A N 1
ATOM 786 C CA . GLU A 1 97 ? -18.040 -7.324 12.615 1.00 98.38 97 GLU A CA 1
ATOM 787 C C . GLU A 1 97 ? -18.598 -6.085 11.894 1.00 98.38 97 GLU A C 1
ATOM 789 O O . GLU A 1 97 ? -18.839 -6.145 10.688 1.00 98.38 97 GLU A O 1
ATOM 794 N N . MET A 1 98 ? -18.687 -4.922 12.553 1.00 98.44 98 MET A N 1
ATOM 795 C CA . MET A 1 98 ? -19.066 -3.669 11.878 1.00 98.44 98 MET A CA 1
ATOM 796 C C . MET A 1 98 ? -18.092 -3.302 10.747 1.00 98.44 98 MET A C 1
ATOM 798 O O . MET A 1 98 ? -18.517 -2.962 9.639 1.00 98.44 98 MET A O 1
ATOM 802 N N . TYR A 1 99 ? -16.778 -3.404 10.978 1.00 98.38 99 TYR A N 1
ATOM 803 C CA . TYR A 1 99 ? -15.781 -3.137 9.931 1.00 98.38 99 TYR A CA 1
ATOM 804 C C . TYR A 1 99 ? -15.824 -4.167 8.801 1.00 98.38 99 TYR A C 1
ATOM 806 O O . TYR A 1 99 ? -15.591 -3.825 7.639 1.00 98.38 99 TYR A O 1
ATOM 814 N N . LYS A 1 100 ? -16.144 -5.423 9.114 1.00 98.31 100 LYS A N 1
ATOM 815 C CA . LYS A 1 100 ? -16.333 -6.484 8.122 1.00 98.31 100 LYS A CA 1
ATOM 816 C C . LYS A 1 100 ? -17.562 -6.229 7.247 1.00 98.31 100 LYS A C 1
ATOM 818 O O . LYS A 1 100 ? -17.450 -6.340 6.029 1.00 98.31 100 LYS A O 1
ATOM 823 N N . GLN A 1 101 ? -18.680 -5.791 7.825 1.00 98.31 101 GLN A N 1
ATOM 824 C CA . GLN A 1 101 ? -19.868 -5.382 7.067 1.00 98.31 101 GLN A CA 1
ATOM 825 C C . GLN A 1 101 ? -19.573 -4.189 6.147 1.00 98.31 101 GLN A C 1
ATOM 827 O O . GLN A 1 101 ? -19.942 -4.209 4.972 1.00 98.31 101 GLN A O 1
ATOM 832 N N . ARG A 1 102 ? -18.834 -3.176 6.631 1.00 98.00 102 ARG A N 1
ATOM 833 C CA . ARG A 1 102 ? -18.373 -2.057 5.786 1.00 98.00 102 ARG A CA 1
ATOM 834 C C . ARG A 1 102 ? -17.487 -2.534 4.634 1.00 98.00 102 ARG A C 1
ATOM 836 O O . ARG A 1 102 ? -17.636 -2.058 3.512 1.00 98.00 102 ARG A O 1
ATOM 843 N N . ALA A 1 103 ? -16.571 -3.466 4.893 1.00 97.81 103 ALA A N 1
ATOM 844 C CA . ALA A 1 103 ? -15.705 -4.032 3.864 1.00 97.81 103 ALA A CA 1
ATOM 845 C C . ALA A 1 103 ? -16.491 -4.804 2.792 1.00 97.81 103 ALA A C 1
ATOM 847 O O . ALA A 1 103 ? -16.197 -4.650 1.607 1.00 97.81 103 ALA A O 1
ATOM 848 N N . GLU A 1 104 ? -17.510 -5.574 3.184 1.00 97.62 104 GLU A N 1
ATOM 849 C CA . GLU A 1 104 ? -18.373 -6.281 2.232 1.00 97.62 104 GLU A CA 1
ATOM 850 C C . GLU A 1 104 ? -19.191 -5.301 1.383 1.00 97.62 104 GLU A C 1
ATOM 852 O O . GLU A 1 104 ? -19.259 -5.455 0.167 1.00 97.62 104 GLU A O 1
ATOM 857 N N . LYS A 1 105 ? -19.722 -4.229 1.986 1.00 97.19 105 LYS A N 1
ATOM 858 C CA . LYS A 1 105 ? -20.413 -3.169 1.239 1.00 97.19 105 LYS A CA 1
ATOM 859 C C . LYS A 1 105 ? -19.495 -2.511 0.202 1.00 97.19 105 LYS A C 1
ATOM 861 O O . LYS A 1 105 ? -19.868 -2.388 -0.958 1.00 97.19 105 LYS A O 1
ATOM 866 N N . LEU A 1 106 ? -18.260 -2.174 0.584 1.00 95.56 106 LEU A N 1
ATOM 867 C CA . LEU A 1 106 ? -17.260 -1.624 -0.343 1.00 95.56 106 LEU A CA 1
ATOM 868 C C . LEU A 1 106 ? -16.885 -2.604 -1.463 1.00 95.56 106 LEU A C 1
ATOM 870 O O . LEU A 1 106 ? -16.535 -2.185 -2.565 1.00 95.56 106 LEU A O 1
ATOM 874 N N . LYS A 1 107 ? -16.912 -3.910 -1.185 1.00 94.06 107 LYS A N 1
ATOM 875 C CA . LYS A 1 107 ? -16.690 -4.945 -2.195 1.00 94.06 107 LYS A CA 1
ATOM 876 C C . LYS A 1 107 ? -17.850 -4.997 -3.191 1.00 94.06 107 LYS A C 1
ATOM 878 O O . LYS A 1 107 ? -17.578 -4.997 -4.386 1.00 94.06 107 LYS A O 1
ATOM 883 N N . GLN A 1 108 ? -19.094 -4.966 -2.714 1.00 94.75 108 GLN A N 1
ATOM 884 C CA . GLN A 1 108 ? -20.288 -4.923 -3.566 1.00 94.75 108 GLN A CA 1
ATOM 885 C C . GLN A 1 108 ? -20.320 -3.660 -4.436 1.00 94.75 108 GLN A C 1
ATOM 887 O O . GLN A 1 108 ? -20.553 -3.752 -5.635 1.00 94.75 108 GLN A O 1
ATOM 892 N N . GLU A 1 109 ? -20.012 -2.492 -3.867 1.00 92.56 109 GLU A N 1
ATOM 893 C CA . GLU A 1 109 ? -19.921 -1.231 -4.619 1.00 92.56 109 GLU A CA 1
ATOM 894 C C . GLU A 1 109 ? -18.850 -1.297 -5.721 1.00 92.56 109 GLU A C 1
ATOM 896 O O . GLU A 1 109 ? -19.078 -0.836 -6.838 1.00 92.56 109 GLU A O 1
ATOM 901 N N . ALA A 1 110 ? -17.696 -1.909 -5.433 1.00 90.25 110 ALA A N 1
ATOM 902 C CA . ALA A 1 110 ? -16.635 -2.094 -6.422 1.00 90.25 110 ALA A CA 1
ATOM 903 C C . ALA A 1 110 ? -17.028 -3.076 -7.539 1.00 90.25 110 ALA A C 1
ATOM 905 O O . ALA A 1 110 ? -16.647 -2.872 -8.687 1.00 90.25 110 ALA A O 1
ATOM 906 N N . GLU A 1 111 ? -17.783 -4.126 -7.213 1.00 89.00 111 GLU A N 1
ATOM 907 C CA . GLU A 1 111 ? -18.285 -5.104 -8.183 1.00 89.00 111 GLU A CA 1
ATOM 908 C C . GLU A 1 111 ? -19.401 -4.518 -9.062 1.00 89.00 111 GLU A C 1
ATOM 910 O O . GLU A 1 111 ? -19.441 -4.787 -10.256 1.00 89.00 111 GLU A O 1
ATOM 915 N N . MET A 1 112 ? -20.254 -3.640 -8.520 1.00 88.19 112 MET A N 1
ATOM 916 C CA . MET A 1 112 ? -21.270 -2.925 -9.307 1.00 88.19 112 MET A CA 1
ATOM 917 C C . MET A 1 112 ? -20.670 -1.896 -10.273 1.00 88.19 112 MET A C 1
ATOM 919 O O . MET A 1 112 ? -21.239 -1.661 -11.336 1.00 88.19 112 MET A O 1
ATOM 923 N N . GLN A 1 113 ? -19.543 -1.270 -9.920 1.00 85.50 113 GLN A N 1
ATOM 924 C CA . GLN A 1 113 ? -18.854 -0.318 -10.802 1.00 85.50 113 GLN A CA 1
ATOM 925 C C . GLN A 1 113 ? -18.047 -0.998 -11.919 1.00 85.50 113 GLN A C 1
ATOM 927 O O . GLN A 1 113 ? -17.783 -0.367 -12.939 1.00 85.50 113 GLN A O 1
ATOM 932 N N . ASP A 1 114 ? -17.670 -2.267 -11.749 1.00 79.94 114 ASP A N 1
ATOM 933 C CA . ASP A 1 114 ? -16.958 -3.065 -12.754 1.00 79.94 114 ASP A CA 1
ATOM 934 C C . ASP A 1 114 ? -17.509 -4.506 -12.784 1.00 79.94 114 ASP A C 1
ATOM 936 O O . ASP A 1 114 ? -16.810 -5.456 -12.414 1.00 79.94 114 ASP A O 1
ATOM 940 N N . PRO A 1 115 ? -18.770 -4.702 -13.229 1.00 65.12 115 PRO A N 1
ATOM 941 C CA . PRO A 1 115 ? -19.414 -6.019 -13.239 1.00 65.12 115 PRO A CA 1
ATOM 942 C C . PRO A 1 115 ? -18.758 -6.982 -14.239 1.00 65.12 115 PRO A C 1
ATOM 944 O O . PRO A 1 115 ? -19.026 -8.181 -14.231 1.00 65.12 115 PRO A O 1
ATOM 947 N N . GLY A 1 116 ? -17.891 -6.462 -15.113 1.00 58.00 116 GLY A N 1
ATOM 948 C CA . GLY A 1 116 ? -17.153 -7.231 -16.105 1.00 58.00 116 GLY A CA 1
ATOM 949 C C . GLY A 1 116 ? -15.796 -7.725 -15.624 1.00 58.00 116 GLY A C 1
ATOM 950 O O . GLY A 1 116 ? -15.124 -8.400 -16.408 1.00 58.00 116 GLY A O 1
ATOM 951 N N . GLY A 1 117 ? -15.383 -7.380 -14.391 1.00 57.09 117 GLY A N 1
ATOM 952 C CA . GLY A 1 117 ? -14.063 -7.683 -13.845 1.00 57.09 117 GLY A CA 1
ATOM 953 C C . GLY A 1 117 ? -13.010 -7.515 -14.920 1.00 57.09 117 GLY A C 1
ATOM 954 O O . GLY A 1 117 ? -12.355 -8.508 -15.236 1.00 57.09 117 GLY A O 1
ATOM 955 N N . SER A 1 118 ? -12.985 -6.330 -15.555 1.00 52.75 118 SER A N 1
ATOM 956 C CA . SER A 1 118 ? -12.396 -6.110 -16.874 1.00 52.75 118 SER A CA 1
ATOM 957 C C . SER A 1 118 ? -11.053 -6.826 -16.957 1.00 52.75 118 SER A C 1
ATOM 959 O O . SER A 1 118 ? -10.023 -6.365 -16.452 1.00 52.75 118 SER A O 1
ATOM 961 N N . LYS A 1 119 ? -11.077 -8.032 -17.548 1.00 56.12 119 LYS A N 1
ATOM 962 C CA . LYS A 1 119 ? -9.898 -8.662 -18.120 1.00 56.12 119 LYS A CA 1
ATOM 963 C C . LYS A 1 119 ? -9.425 -7.591 -19.066 1.00 56.12 119 LYS A C 1
ATOM 965 O O . LYS A 1 119 ? -10.104 -7.314 -20.043 1.00 56.12 119 LYS A O 1
ATOM 970 N N . ILE A 1 120 ? -8.352 -6.914 -18.686 1.00 52.59 120 ILE A N 1
ATOM 971 C CA . ILE A 1 120 ? -7.823 -5.778 -19.417 1.00 52.59 120 ILE A CA 1
ATOM 972 C C . ILE A 1 120 ? -7.383 -6.302 -20.787 1.00 52.59 120 ILE A C 1
ATOM 974 O O . ILE A 1 120 ? -6.235 -6.682 -20.986 1.00 52.59 120 ILE A O 1
ATOM 978 N N . GLU A 1 121 ? -8.330 -6.336 -21.716 1.00 55.53 121 GLU A N 1
ATOM 979 C CA . GLU A 1 121 ? -8.142 -6.348 -23.158 1.00 55.53 121 GLU A CA 1
ATOM 980 C C . GLU A 1 121 ? -8.005 -4.904 -23.668 1.00 55.53 121 GLU A C 1
ATOM 982 O O . GLU A 1 121 ? -7.970 -4.657 -24.865 1.00 55.53 121 GLU A O 1
ATOM 987 N N . HIS A 1 122 ? -7.815 -3.920 -22.778 1.00 47.38 122 HIS A N 1
ATOM 988 C CA . HIS A 1 122 ? -7.400 -2.568 -23.155 1.00 47.38 122 HIS A CA 1
ATOM 989 C C . HIS A 1 122 ? -5.903 -2.491 -23.509 1.00 47.38 122 HIS A C 1
ATOM 991 O O . HIS A 1 122 ? -5.196 -1.585 -23.074 1.00 47.38 122 HIS A O 1
ATOM 997 N N . SER A 1 123 ? -5.403 -3.416 -24.334 1.00 51.66 123 SER A N 1
ATOM 998 C CA . SER A 1 123 ? -4.211 -3.140 -25.150 1.00 51.66 123 SER A CA 1
ATOM 999 C C . SER A 1 123 ? -4.537 -2.291 -26.383 1.00 51.66 123 SER A C 1
ATOM 1001 O O . SER A 1 123 ? -3.620 -1.848 -27.063 1.00 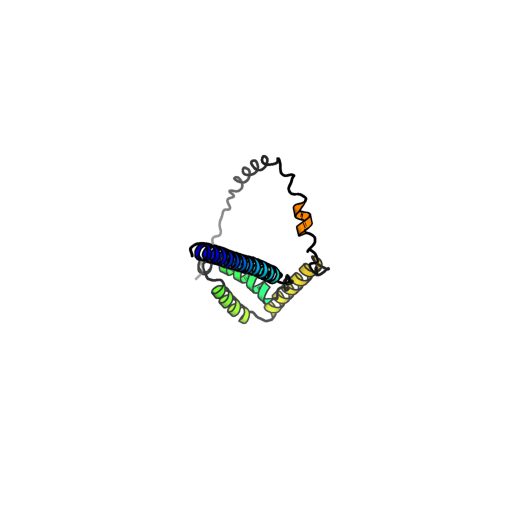51.66 123 SER A O 1
ATOM 1003 N N . THR A 1 124 ? -5.816 -2.037 -26.667 1.00 52.28 124 THR A N 1
ATOM 1004 C CA . THR A 1 124 ? -6.272 -1.240 -27.815 1.00 52.28 124 THR A CA 1
ATOM 1005 C C . THR A 1 124 ? -6.395 0.263 -27.540 1.00 52.28 124 THR A C 1
ATOM 1007 O O . THR A 1 124 ? -6.312 1.042 -28.478 1.00 52.28 124 THR A O 1
ATOM 1010 N N . SER A 1 125 ? -6.487 0.719 -26.283 1.00 51.75 125 SER A N 1
ATOM 1011 C CA . SER A 1 125 ? -6.734 2.151 -25.997 1.00 51.75 125 SER A CA 1
ATOM 1012 C C . SER A 1 125 ? -5.472 3.041 -25.977 1.00 51.75 125 SER A C 1
ATOM 1014 O O . SER A 1 125 ? -5.569 4.263 -26.005 1.00 51.75 125 SER A O 1
ATOM 1016 N N . LEU A 1 126 ? -4.258 2.466 -25.983 1.00 53.56 126 LEU A N 1
ATOM 1017 C CA . LEU A 1 126 ? -3.023 3.270 -26.066 1.00 53.56 126 LEU A CA 1
ATOM 1018 C C . LEU A 1 126 ? -2.684 3.702 -27.507 1.00 53.56 126 LEU A C 1
ATOM 1020 O O . LEU A 1 126 ? -1.936 4.655 -27.688 1.00 53.56 126 LEU A O 1
ATOM 1024 N N . LEU A 1 127 ? -3.216 3.007 -28.520 1.00 54.50 127 LEU A N 1
ATOM 1025 C CA . LEU A 1 127 ? -3.089 3.424 -29.922 1.00 54.50 127 LEU A CA 1
ATOM 1026 C C . LEU A 1 127 ? -4.138 4.483 -30.287 1.00 54.50 127 LEU A C 1
ATOM 1028 O O . LEU A 1 127 ? -3.807 5.412 -31.008 1.00 54.50 127 LEU A O 1
ATOM 1032 N N . GLN A 1 128 ? -5.340 4.414 -29.705 1.00 54.62 128 GLN A N 1
ATOM 1033 C CA . GLN A 1 128 ? -6.395 5.408 -29.941 1.00 54.62 128 GLN A CA 1
ATOM 1034 C C . GLN A 1 128 ? -6.067 6.794 -29.343 1.00 54.62 128 GLN A C 1
ATOM 1036 O O . GLN A 1 128 ? -6.434 7.812 -29.907 1.00 54.62 128 GLN A O 1
ATOM 1041 N N . LEU A 1 129 ? -5.327 6.860 -28.227 1.00 54.41 129 LEU A N 1
ATOM 1042 C CA . LEU A 1 129 ? -4.937 8.128 -27.579 1.00 54.41 129 LEU A CA 1
ATOM 1043 C C . LEU A 1 129 ? -3.770 8.868 -28.263 1.00 54.41 129 LEU A C 1
ATOM 1045 O O . LEU A 1 129 ? -3.381 9.941 -27.805 1.00 54.41 129 LEU A O 1
ATOM 1049 N N . LEU A 1 130 ? -3.188 8.301 -29.324 1.00 56.03 130 LEU A N 1
ATOM 1050 C CA . LEU A 1 130 ? -2.158 8.966 -30.131 1.00 56.03 130 LEU A CA 1
ATOM 1051 C C . LEU A 1 130 ? -2.723 9.640 -31.390 1.00 56.03 130 LEU A C 1
ATOM 1053 O O . LEU A 1 130 ? -1.975 10.362 -32.040 1.00 56.03 130 LEU A O 1
ATOM 1057 N N . GLU A 1 131 ? -4.005 9.447 -31.716 1.00 59.25 131 GLU A N 1
ATOM 1058 C CA . GLU A 1 131 ? -4.630 10.039 -32.911 1.00 59.25 131 GLU A CA 1
ATOM 1059 C C . GLU A 1 131 ? -5.276 11.417 -32.651 1.00 59.25 131 GLU A C 1
ATOM 1061 O O . GLU A 1 131 ? -5.453 12.174 -33.599 1.00 59.25 131 GLU A O 1
ATOM 1066 N N . ASP A 1 132 ? -5.508 11.816 -31.391 1.00 54.06 132 ASP A N 1
ATOM 1067 C CA . ASP A 1 132 ? -6.286 13.033 -31.068 1.00 54.06 132 ASP A CA 1
ATOM 1068 C C . ASP A 1 132 ? -5.471 14.214 -30.479 1.00 54.06 132 ASP A C 1
ATOM 1070 O O . ASP A 1 132 ? -6.049 15.176 -29.975 1.00 54.06 132 ASP A O 1
ATOM 1074 N N . ASN A 1 133 ? -4.132 14.197 -30.530 1.00 52.75 133 ASN A N 1
ATOM 1075 C CA . ASN A 1 133 ? -3.300 15.260 -29.924 1.00 52.75 133 ASN A CA 1
ATOM 1076 C C . ASN A 1 133 ? -2.980 16.474 -30.827 1.00 52.75 133 ASN A C 1
ATOM 1078 O O . ASN A 1 133 ? -2.222 17.341 -30.397 1.00 52.75 133 ASN A O 1
ATOM 1082 N N . ASP A 1 134 ? -3.579 16.597 -32.016 1.00 54.53 134 ASP A N 1
ATOM 1083 C CA . ASP A 1 134 ? -3.343 17.741 -32.922 1.00 54.53 134 ASP A CA 1
ATOM 1084 C C . ASP A 1 134 ? -4.373 18.885 -32.800 1.00 54.53 134 ASP A C 1
ATOM 1086 O O . ASP A 1 134 ? -4.395 19.792 -33.628 1.00 54.53 134 ASP A O 1
ATOM 1090 N N . THR A 1 135 ? -5.201 18.921 -31.746 1.00 58.03 135 THR A N 1
ATOM 1091 C CA . THR A 1 135 ? -6.136 20.051 -31.539 1.00 58.03 135 THR A CA 1
ATOM 1092 C C . THR A 1 135 ? -6.158 20.538 -30.090 1.00 58.03 135 THR A C 1
ATOM 1094 O O . THR A 1 135 ? -7.114 20.325 -29.350 1.00 58.03 135 THR A O 1
ATOM 1097 N N . ILE A 1 136 ? -5.089 21.215 -29.666 1.00 52.00 136 ILE A N 1
ATOM 1098 C CA . ILE A 1 136 ? -5.122 22.106 -28.496 1.00 52.00 136 ILE A CA 1
ATOM 1099 C C . ILE A 1 136 ? -4.521 23.449 -28.919 1.00 52.00 136 ILE A C 1
ATOM 1101 O O . ILE A 1 136 ? -3.389 23.782 -28.580 1.00 52.00 136 ILE A O 1
ATOM 1105 N N . GLU A 1 137 ? -5.297 24.224 -29.672 1.00 58.59 137 GLU A N 1
ATOM 1106 C CA . GLU A 1 137 ? -5.179 25.680 -29.671 1.00 58.59 137 GLU A CA 1
ATOM 1107 C C . GLU A 1 137 ? -6.430 26.265 -29.005 1.00 58.59 137 GLU A C 1
ATOM 1109 O O . GLU A 1 137 ? -7.547 25.818 -29.247 1.00 58.59 137 GLU A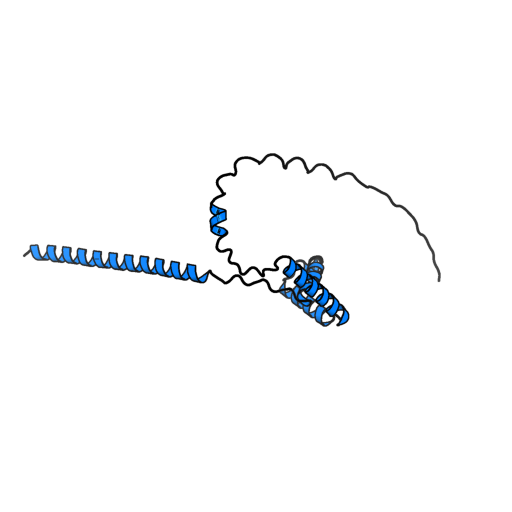 O 1
ATOM 1114 N N . GLU A 1 138 ? -6.181 27.253 -28.144 1.00 58.66 138 GLU A N 1
ATOM 1115 C CA . GLU A 1 138 ? -7.138 28.189 -27.546 1.00 58.66 138 GLU A CA 1
ATOM 1116 C C . GLU A 1 138 ? -8.186 27.623 -26.577 1.00 58.66 138 GLU A C 1
ATOM 1118 O O . GLU A 1 138 ? -9.250 27.178 -26.975 1.00 58.66 138 GLU A O 1
ATOM 1123 N N . ASN A 1 139 ? -7.914 27.740 -25.268 1.00 49.56 139 ASN A N 1
ATOM 1124 C CA . ASN A 1 139 ? -8.888 28.218 -24.264 1.00 49.56 139 ASN A CA 1
ATOM 1125 C C . ASN A 1 139 ? -8.188 28.483 -22.912 1.00 49.56 139 ASN A C 1
ATOM 1127 O O . ASN A 1 139 ? -8.412 27.807 -21.911 1.00 49.56 139 ASN A O 1
ATOM 1131 N N . SER A 1 140 ? -7.299 29.485 -22.890 1.00 51.97 140 SER A N 1
ATOM 1132 C CA . SER A 1 140 ? -6.490 29.889 -21.723 1.00 51.97 140 SER A CA 1
ATOM 1133 C C . SER A 1 140 ? -6.930 31.230 -21.100 1.00 51.97 140 SER A C 1
ATOM 1135 O O . SER A 1 140 ? -6.076 31.989 -20.646 1.00 51.97 140 SER A O 1
ATOM 1137 N N . SER A 1 141 ? -8.227 31.572 -21.068 1.00 53.56 141 SER A N 1
ATOM 1138 C CA . SER A 1 141 ? -8.630 32.926 -20.627 1.00 53.56 141 SER A CA 1
ATOM 1139 C C . SER A 1 141 ? -9.758 33.055 -19.590 1.00 53.56 141 SER A C 1
ATOM 1141 O O . SER A 1 141 ? -10.030 34.185 -19.190 1.00 53.56 141 SER A O 1
ATOM 1143 N N . GLU A 1 142 ? -10.406 31.995 -19.092 1.00 56.34 142 GLU A N 1
ATOM 1144 C CA . GLU A 1 142 ? -11.630 32.201 -18.278 1.00 56.34 142 GLU A CA 1
ATOM 1145 C C . GLU A 1 142 ? -11.545 31.920 -16.767 1.00 56.34 142 GLU A C 1
ATOM 1147 O O . GLU A 1 142 ? -12.454 32.304 -16.033 1.00 56.34 142 GLU A O 1
ATOM 1152 N N . ASN A 1 143 ? -10.447 31.377 -16.232 1.00 47.53 143 ASN A N 1
ATOM 1153 C CA . ASN A 1 143 ? -10.412 30.983 -14.810 1.00 47.53 143 ASN A CA 1
ATOM 1154 C C . ASN A 1 143 ? -9.990 32.078 -13.806 1.00 47.53 143 ASN A C 1
ATOM 1156 O O . ASN A 1 143 ? -9.825 31.787 -12.624 1.00 47.53 143 ASN A O 1
ATOM 1160 N N . GLU A 1 144 ? -9.874 33.347 -14.211 1.00 53.47 144 GLU A N 1
ATOM 1161 C CA . GLU A 1 144 ? -9.447 34.436 -13.308 1.00 53.47 144 GLU A CA 1
ATOM 1162 C C . GLU A 1 144 ? -10.577 35.163 -12.545 1.00 53.47 144 GLU A C 1
ATOM 1164 O O . GLU A 1 144 ? -10.309 36.098 -11.790 1.00 53.47 144 GLU A O 1
ATOM 1169 N N . LYS A 1 145 ? -11.850 34.754 -12.666 1.00 57.41 145 LYS A N 1
ATOM 1170 C CA . LYS A 1 145 ? -12.980 35.514 -12.077 1.00 57.41 145 LYS A CA 1
ATOM 1171 C C . LYS A 1 145 ? -13.620 34.972 -10.792 1.00 57.41 145 LYS A C 1
ATOM 1173 O O . LYS A 1 145 ? -14.551 35.603 -10.300 1.00 57.41 145 LYS A O 1
ATOM 1178 N N . LEU A 1 146 ? -13.130 33.888 -10.186 1.00 49.41 146 LEU A N 1
ATOM 1179 C CA . LEU A 1 146 ? -13.839 33.210 -9.078 1.00 49.41 146 LEU A CA 1
ATOM 1180 C C . LEU A 1 146 ? -13.132 33.208 -7.704 1.00 49.41 146 LEU A C 1
ATOM 1182 O O . LEU A 1 146 ? -13.383 32.330 -6.888 1.00 49.41 146 LEU A O 1
ATOM 1186 N N . VAL A 1 147 ? -12.296 34.210 -7.397 1.00 54.56 147 VAL A N 1
ATOM 1187 C CA . VAL A 1 147 ? -11.613 34.335 -6.077 1.00 54.56 147 VAL A CA 1
ATOM 1188 C C . VAL A 1 147 ? -12.114 35.530 -5.238 1.00 54.56 147 VAL A C 1
ATOM 1190 O O . VAL A 1 147 ? -11.450 35.979 -4.312 1.00 54.56 147 VAL A O 1
ATOM 1193 N N . LYS A 1 148 ? -13.297 36.096 -5.514 1.00 58.09 148 LYS A N 1
ATOM 1194 C CA . LYS A 1 148 ? -13.765 37.302 -4.792 1.00 58.09 148 LYS A CA 1
ATOM 1195 C C . LYS A 1 148 ? -15.204 37.264 -4.285 1.00 58.09 148 LYS A C 1
ATOM 1197 O O . LYS A 1 148 ? -15.876 38.279 -4.370 1.00 58.09 148 LYS A O 1
ATOM 1202 N N . ILE A 1 149 ? -15.686 36.157 -3.722 1.00 56.12 149 ILE A N 1
ATOM 1203 C CA . ILE A 1 149 ? -16.907 36.191 -2.897 1.00 56.12 149 ILE A CA 1
ATOM 1204 C C . ILE A 1 149 ? -16.836 35.083 -1.840 1.00 56.12 149 ILE A C 1
ATOM 1206 O O . ILE A 1 149 ? -17.360 34.015 -2.090 1.00 56.12 149 ILE A O 1
ATOM 1210 N N . GLU A 1 150 ? -16.160 35.295 -0.705 1.00 52.62 150 GLU A N 1
ATOM 1211 C CA . GLU A 1 150 ? -16.448 34.575 0.564 1.00 52.62 150 GLU A CA 1
ATOM 1212 C C . GLU A 1 150 ? -15.623 35.122 1.749 1.00 52.62 150 GLU A C 1
ATOM 1214 O O . GLU A 1 150 ? -15.122 34.403 2.605 1.00 52.62 150 GLU A O 1
ATOM 1219 N N . ALA A 1 151 ? -15.484 36.447 1.822 1.00 57.06 151 ALA A N 1
ATOM 1220 C CA . ALA A 1 151 ? -15.009 37.134 3.020 1.00 57.06 151 ALA A CA 1
ATOM 1221 C C . ALA A 1 151 ? -16.070 38.157 3.415 1.00 57.06 151 ALA A C 1
ATOM 1223 O O . ALA A 1 151 ? -15.910 39.332 3.120 1.00 57.06 151 ALA A O 1
ATOM 1224 N N . ASN A 1 152 ? -17.207 37.673 3.925 1.00 55.44 152 ASN A N 1
ATOM 1225 C CA . ASN A 1 152 ? -18.196 38.425 4.708 1.00 55.44 152 ASN A CA 1
ATOM 1226 C C . ASN A 1 152 ? -19.387 37.509 5.019 1.00 55.44 152 ASN A C 1
ATOM 1228 O O . ASN A 1 152 ? -20.370 37.505 4.279 1.00 55.44 152 ASN A O 1
ATOM 1232 N N . LYS A 1 153 ? -19.303 36.738 6.106 1.00 56.34 153 LYS A N 1
ATOM 1233 C CA . LYS A 1 153 ? -20.483 36.387 6.902 1.00 56.34 153 LYS A CA 1
ATOM 1234 C C . LYS A 1 153 ? -20.088 35.843 8.275 1.00 56.34 153 LYS A C 1
ATOM 1236 O O . LYS A 1 153 ? -19.427 34.816 8.365 1.00 56.34 153 LYS A O 1
ATOM 1241 N N . ASP A 1 154 ? -20.559 36.570 9.285 1.00 56.53 154 ASP A N 1
ATOM 1242 C CA . ASP A 1 154 ? -20.920 36.116 10.633 1.00 56.53 154 ASP A CA 1
ATOM 1243 C C . ASP A 1 154 ? -19.730 35.839 11.585 1.00 56.53 154 ASP A C 1
ATOM 1245 O O . ASP A 1 154 ? -19.126 34.777 11.547 1.00 56.53 154 ASP A O 1
ATOM 1249 N N . SER A 1 155 ? -19.290 36.701 12.516 1.00 57.12 155 SER A N 1
ATOM 1250 C CA . SER A 1 155 ? -19.916 37.828 13.235 1.00 57.12 155 SER A CA 1
ATOM 1251 C C . SER A 1 155 ? -21.368 37.588 13.662 1.00 57.12 155 SER A C 1
ATOM 1253 O O . SER A 1 155 ? -22.277 38.262 13.195 1.00 57.12 155 SER A O 1
ATOM 1255 N N . SER A 1 156 ? -21.560 36.620 14.557 1.00 56.97 156 SER A N 1
ATOM 1256 C CA . SER A 1 156 ? -22.640 36.585 15.555 1.00 56.97 156 SER A CA 1
ATOM 1257 C C . SER A 1 156 ? -22.022 35.885 16.768 1.00 56.97 156 SER A C 1
ATOM 1259 O O . SER A 1 156 ? -21.748 34.691 16.724 1.00 56.97 156 SER A O 1
ATOM 1261 N N . GLU A 1 157 ? -21.511 36.606 17.765 1.00 56.16 157 GLU A N 1
ATOM 1262 C CA . GLU A 1 157 ? -22.329 37.130 18.867 1.00 56.16 157 GLU A CA 1
ATOM 1263 C C . GLU A 1 157 ? -23.420 36.139 19.279 1.00 56.16 157 GLU A C 1
ATOM 1265 O O . GLU A 1 157 ? -24.509 36.110 18.719 1.00 56.16 157 GLU A O 1
ATOM 1270 N N . ASN A 1 158 ? -23.044 35.289 20.229 1.00 57.09 158 ASN A N 1
ATOM 1271 C CA . ASN A 1 158 ? -23.838 34.780 21.341 1.00 57.09 158 ASN A CA 1
ATOM 1272 C C . ASN A 1 158 ? -22.765 34.622 22.446 1.00 57.09 158 ASN A C 1
ATOM 1274 O O . ASN A 1 158 ? -21.853 33.815 22.294 1.00 57.09 158 ASN A O 1
ATOM 1278 N N . GLY A 1 159 ? -22.668 35.464 23.483 1.00 54.38 159 GLY A N 1
ATOM 1279 C CA . GLY A 1 159 ? -23.771 35.862 24.357 1.00 54.38 159 GLY A CA 1
ATOM 1280 C C . GLY A 1 159 ? -24.387 34.578 24.911 1.00 54.38 159 GLY A C 1
ATOM 1281 O O . GLY A 1 159 ? -24.815 33.726 24.155 1.00 54.38 159 GLY A O 1
ATOM 1282 N N . ASP A 1 160 ? -24.477 34.284 26.183 1.00 57.16 160 ASP A N 1
ATOM 1283 C CA . ASP A 1 160 ? -24.458 35.050 27.406 1.00 57.16 160 ASP A CA 1
ATOM 1284 C C . ASP A 1 160 ? -24.749 33.964 28.469 1.00 57.16 160 ASP A C 1
ATOM 1286 O O . ASP A 1 160 ? -25.368 32.948 28.150 1.00 57.16 160 ASP A O 1
ATOM 1290 N N . GLN A 1 161 ? -24.306 34.168 29.704 1.00 57.59 161 GLN A N 1
ATOM 1291 C CA . GLN A 1 161 ? -24.860 33.556 30.922 1.00 57.59 161 GLN A CA 1
ATOM 1292 C C . GLN A 1 161 ? -25.140 32.034 30.983 1.00 57.59 161 GLN A C 1
ATOM 1294 O O . GLN A 1 161 ? -26.140 31.539 30.475 1.00 57.59 161 GLN A O 1
ATOM 1299 N N . PHE A 1 162 ? -24.439 31.342 31.890 1.00 59.62 162 PHE A N 1
ATOM 1300 C CA . PHE A 1 162 ? -25.168 30.743 33.016 1.00 59.62 162 PHE A CA 1
ATOM 1301 C C . PHE A 1 162 ? -24.290 30.578 34.264 1.00 59.62 162 PHE A C 1
ATOM 1303 O O . PHE A 1 162 ? -23.282 29.876 34.271 1.00 59.62 162 PHE A O 1
ATOM 1310 N N . ILE A 1 163 ? -24.724 31.272 35.312 1.00 66.94 163 ILE A N 1
ATOM 1311 C CA . ILE A 1 163 ? -24.329 31.166 36.716 1.00 66.94 163 ILE A CA 1
ATOM 1312 C C . ILE A 1 163 ? -25.017 29.931 37.317 1.00 66.94 163 ILE A C 1
ATOM 1314 O O . ILE A 1 163 ? -26.174 29.680 36.978 1.00 66.94 163 ILE A O 1
ATOM 1318 N N . LYS A 1 164 ? -24.341 29.218 38.227 1.00 64.50 164 LYS A N 1
ATOM 1319 C CA . LYS A 1 164 ? -24.867 28.697 39.515 1.00 64.50 164 LYS A CA 1
ATOM 1320 C C . LYS A 1 164 ? -23.741 27.952 40.241 1.00 64.50 164 LYS A C 1
ATOM 1322 O O . LYS A 1 164 ? -23.140 27.053 39.664 1.00 64.50 164 LYS A O 1
ATOM 1327 N N . G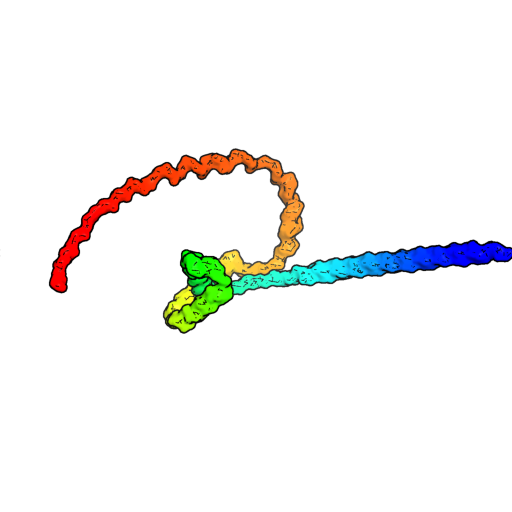LU A 1 165 ? -23.227 28.530 41.330 1.00 68.44 165 GLU A N 1
ATOM 1328 C CA . GLU A 1 165 ? -23.681 28.283 42.721 1.00 68.44 165 GLU A CA 1
ATOM 1329 C C . GLU A 1 165 ? -23.379 26.825 43.108 1.00 68.44 165 GLU A C 1
ATOM 1331 O O . GLU A 1 165 ? -23.922 25.894 42.524 1.00 68.44 165 GLU A O 1
ATOM 1336 N N . GLU A 1 166 ? -22.308 26.578 43.863 1.00 71.81 166 GLU A N 1
ATOM 1337 C CA . GLU A 1 166 ? -22.297 26.639 45.337 1.00 71.81 166 GLU A CA 1
ATOM 1338 C C . GLU A 1 166 ? -23.188 25.545 45.944 1.00 71.81 166 GLU A C 1
ATOM 1340 O O . GLU A 1 166 ? -24.406 25.624 45.851 1.00 71.81 166 GLU A O 1
ATOM 1345 N N . SER A 1 167 ? -22.558 24.530 46.546 1.00 70.00 167 SER A N 1
ATOM 1346 C CA . SER A 1 167 ? -23.049 23.847 47.750 1.00 70.00 167 SER A CA 1
ATOM 1347 C C . SER A 1 167 ? -21.983 22.881 48.285 1.00 70.00 167 SER A C 1
ATOM 1349 O O . SER A 1 167 ? -21.630 21.917 47.607 1.00 70.00 167 SER A O 1
ATOM 1351 N N . ASP A 1 168 ? -21.556 23.206 49.510 1.00 63.69 168 ASP A N 1
ATOM 1352 C CA . ASP A 1 168 ? -20.959 22.407 50.598 1.00 63.69 168 ASP A CA 1
ATOM 1353 C C . ASP A 1 168 ? -19.582 21.733 50.445 1.00 63.69 168 ASP A C 1
ATOM 1355 O O . ASP A 1 168 ? -19.421 20.757 49.679 1.00 63.69 168 ASP A O 1
#

Radius of gyration: 35.75 Å; chains: 1; bounding box: 88×47×104 Å